Protein AF-A0A7S3UXA0-F1 (afdb_monomer)

Radius of gyration: 17.19 Å; Cα contacts (8 Å, |Δi|>4): 200; chains: 1; bounding box: 56×27×37 Å

Nearest PDB structures (foldseek):
  1p22-assembly1_A  TM=8.929E-01  e=2.175E-04  Homo sapiens
  3v7d-assembly1_B  TM=8.604E-01  e=6.189E-04  Saccharomyces cerevisiae S288C
  8ro1-assembly1_s  TM=7.730E-01  e=2.320E-03  Caenorhabditis elegans
  8tzh-assembly1_A  TM=7.696E-01  e=7.371E-03  Homo sapiens
  9b9w-assembly1_B  TM=6.374E-01  e=5.914E-03  Homo sapiens

Sequence (99 aa):
GAQVLSLAAHGGRLFCGGADGAIRVWDQATSKHLGNLEKHKGPVWSLAIWREGEDVYLMSGGQDASVQFWDLTGGAAAAAEEQGGAQGSDDEGGEEAEE

Organism: Heterosigma akashiwo (NCBI:txid2829)

Secondary structure (DSSP, 8-state):
---EEEEEEETTEEEEEETTS-EEEEETTT--EEEEE---SS-EEEEEEEEETTEEEEEEEETTS-EEEEE-TT-GGGGG-------------------

Foldseek 3Di:
DWDFQEWDDDQQWIWTWTQQQWTWIARNVVRDTLDIDRPDNGTWNYWDWDDDPQWIKIWTAGPNRDIDIDTQRPHDPRVNPPPDDDDDDDDDDDDDDDD

Solvent-accessible surface area (backbone atoms only — not comparable to full-atom values): 6062 Å² total; per-residue (Å²): 130,92,49,74,60,23,61,41,72,58,88,62,32,36,38,36,20,17,58,78,11,36,31,39,33,27,35,60,87,77,70,40,81,70,50,72,48,74,82,48,82,27,31,21,62,40,48,46,80,49,74,60,90,79,44,31,32,44,36,35,37,32,71,62,77,47,75,49,77,44,69,44,47,94,39,71,75,54,77,73,62,88,79,85,88,84,84,87,79,90,78,90,78,88,84,83,92,83,135

Structure (mmCIF, N/CA/C/O backbone):
data_AF-A0A7S3UXA0-F1
#
_entry.id   AF-A0A7S3UXA0-F1
#
loop_
_atom_site.group_PDB
_atom_site.id
_atom_site.type_symbol
_atom_site.label_atom_id
_atom_site.label_alt_id
_atom_site.label_comp_id
_atom_site.label_asym_id
_atom_site.label_entity_id
_atom_site.label_seq_id
_atom_site.pdbx_PDB_ins_code
_atom_site.Cartn_x
_atom_site.Cartn_y
_atom_site.Cartn_z
_atom_site.occupancy
_atom_site.B_iso_or_equiv
_atom_site.auth_seq_id
_atom_site.auth_comp_id
_atom_site.auth_asym_id
_atom_site.auth_atom_id
_atom_site.pdbx_PDB_model_num
ATOM 1 N N . GLY A 1 1 ? 6.821 13.329 -15.132 1.00 49.16 1 GLY A N 1
ATOM 2 C CA . GLY A 1 1 ? 5.832 13.538 -14.059 1.00 49.16 1 GLY A CA 1
ATOM 3 C C . GLY A 1 1 ? 5.387 12.184 -13.562 1.00 49.16 1 GLY A C 1
ATOM 4 O O . GLY A 1 1 ? 5.137 11.328 -14.401 1.00 49.16 1 GLY A O 1
ATOM 5 N N . ALA A 1 2 ? 5.358 11.962 -12.248 1.00 57.34 2 ALA A N 1
ATOM 6 C CA . ALA A 1 2 ? 4.838 10.715 -11.692 1.00 57.34 2 ALA A CA 1
ATOM 7 C C . ALA A 1 2 ? 3.332 10.651 -11.981 1.00 57.34 2 ALA A C 1
ATOM 9 O O . ALA A 1 2 ? 2.580 11.518 -11.538 1.00 57.34 2 ALA A O 1
ATOM 10 N N . GLN A 1 3 ? 2.911 9.687 -12.798 1.00 79.69 3 GLN A N 1
ATOM 11 C CA . GLN A 1 3 ? 1.498 9.475 -13.093 1.00 79.69 3 GLN A CA 1
ATOM 12 C C . GLN A 1 3 ? 0.906 8.565 -12.021 1.00 79.69 3 GLN A C 1
ATOM 14 O O . GLN A 1 3 ? 1.485 7.522 -11.706 1.00 79.69 3 GLN A O 1
ATOM 19 N N . VAL A 1 4 ? -0.235 8.974 -11.469 1.00 81.44 4 VAL A N 1
ATOM 20 C CA . VAL A 1 4 ? -1.050 8.126 -10.597 1.00 81.44 4 VAL A CA 1
ATOM 21 C C . VAL A 1 4 ? -1.892 7.229 -11.491 1.00 81.44 4 VAL A C 1
ATOM 23 O O . VAL A 1 4 ? -2.577 7.719 -12.386 1.00 81.44 4 VAL A O 1
ATOM 26 N N . LEU A 1 5 ? -1.825 5.925 -11.249 1.00 87.81 5 LEU A N 1
ATOM 27 C CA . LEU A 1 5 ? -2.530 4.915 -12.039 1.00 87.81 5 LEU A CA 1
ATOM 28 C C . LEU A 1 5 ? -3.676 4.272 -11.257 1.00 87.81 5 LEU A C 1
ATOM 30 O O . LEU A 1 5 ? -4.641 3.801 -11.851 1.00 87.81 5 LEU A O 1
ATOM 34 N N . SER A 1 6 ? -3.582 4.272 -9.928 1.00 93.50 6 SER A N 1
ATOM 35 C CA . SER A 1 6 ? -4.559 3.645 -9.043 1.00 93.50 6 SER A CA 1
ATOM 36 C C . SER A 1 6 ? -4.682 4.399 -7.722 1.00 93.50 6 SER A C 1
ATOM 38 O O . SER A 1 6 ? -3.745 5.067 -7.274 1.00 93.50 6 SER A O 1
ATOM 40 N N . LEU A 1 7 ? -5.861 4.299 -7.105 1.00 95.62 7 LEU A N 1
ATOM 41 C CA . LEU A 1 7 ? -6.197 4.950 -5.843 1.00 95.62 7 LEU A CA 1
ATOM 42 C C . LEU A 1 7 ? -6.965 3.989 -4.935 1.00 95.62 7 LEU A C 1
ATOM 44 O O . LEU A 1 7 ? -7.844 3.265 -5.395 1.00 95.62 7 LEU A O 1
ATOM 48 N N . 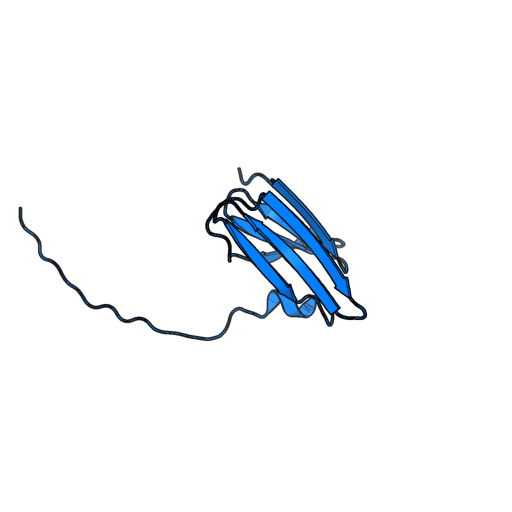ALA A 1 8 ? -6.679 4.049 -3.640 1.00 95.94 8 ALA A N 1
ATOM 49 C CA . ALA A 1 8 ? -7.489 3.446 -2.586 1.00 95.94 8 ALA A CA 1
ATOM 50 C C . ALA A 1 8 ? -7.464 4.345 -1.345 1.00 95.94 8 ALA A C 1
ATOM 52 O O . ALA A 1 8 ? -6.549 5.151 -1.185 1.00 95.94 8 ALA A O 1
ATOM 53 N N . ALA A 1 9 ? -8.444 4.223 -0.451 1.00 94.06 9 ALA A N 1
ATOM 54 C CA . ALA A 1 9 ? -8.463 4.993 0.789 1.00 94.06 9 ALA A CA 1
ATOM 55 C C . ALA A 1 9 ? -9.008 4.170 1.958 1.00 94.06 9 ALA A C 1
ATOM 57 O O . ALA A 1 9 ? -9.973 3.419 1.807 1.00 94.06 9 ALA A O 1
ATOM 58 N N . HIS A 1 10 ? -8.393 4.327 3.130 1.00 93.06 10 HIS A N 1
ATOM 59 C CA . HIS A 1 10 ? -8.840 3.685 4.360 1.00 93.06 10 HIS A CA 1
ATOM 60 C C . HIS A 1 10 ? -8.395 4.459 5.599 1.00 93.06 10 HIS A C 1
ATOM 62 O O . HIS A 1 10 ? -7.268 4.941 5.647 1.00 93.06 10 HIS A O 1
ATOM 68 N N . GLY A 1 11 ? -9.256 4.556 6.618 1.00 89.19 11 GLY A N 1
ATOM 69 C CA . GLY A 1 11 ? -8.863 5.060 7.940 1.00 89.19 11 GLY A CA 1
ATOM 70 C C . GLY A 1 11 ? -8.212 6.451 7.937 1.00 89.19 11 GLY A C 1
ATOM 71 O O . GLY A 1 11 ? -7.272 6.678 8.691 1.00 89.19 11 GLY A O 1
ATOM 72 N N . GLY A 1 12 ? -8.661 7.360 7.063 1.00 91.31 12 GLY A N 1
ATOM 73 C CA . GLY A 1 12 ? -8.092 8.709 6.927 1.00 91.31 12 GLY A CA 1
ATOM 74 C C . GLY A 1 12 ? -6.818 8.788 6.081 1.00 91.31 12 GLY A C 1
ATOM 75 O O . GLY A 1 12 ? -6.164 9.828 6.062 1.00 91.31 12 GLY A O 1
ATOM 76 N N . ARG A 1 13 ? -6.465 7.716 5.367 1.00 92.56 13 ARG A N 1
ATOM 77 C CA . ARG A 1 13 ? -5.326 7.673 4.449 1.00 92.56 13 ARG A CA 1
ATOM 78 C C . ARG A 1 13 ? -5.756 7.480 3.014 1.00 92.56 13 ARG A C 1
ATOM 80 O O . ARG A 1 13 ? -6.681 6.718 2.741 1.00 92.56 13 ARG A O 1
ATOM 87 N N . LEU A 1 14 ? -5.025 8.123 2.115 1.00 95.38 14 LEU A N 1
ATOM 88 C CA . LEU A 1 14 ? -5.103 7.925 0.677 1.00 95.38 14 LEU A CA 1
ATOM 89 C C . LEU A 1 14 ? -3.838 7.204 0.201 1.00 95.38 14 LEU A C 1
ATOM 91 O O . LEU A 1 14 ? -2.727 7.599 0.549 1.00 95.38 14 LEU A O 1
ATOM 95 N N . PHE A 1 15 ? -4.020 6.165 -0.605 1.00 96.31 15 PHE A N 1
ATOM 96 C CA . PHE A 1 15 ? -2.968 5.376 -1.231 1.00 96.31 15 PHE A CA 1
ATOM 97 C C . PHE A 1 15 ? -2.986 5.635 -2.734 1.00 96.31 15 PHE A C 1
ATOM 99 O O . PHE A 1 15 ? -4.031 5.493 -3.370 1.00 96.31 15 PHE A O 1
ATOM 106 N N . CYS A 1 16 ? -1.836 5.994 -3.295 1.00 96.25 16 CYS A N 1
ATOM 107 C CA . CYS A 1 16 ? -1.691 6.336 -4.706 1.00 96.25 16 CYS A CA 1
ATOM 108 C C . CYS A 1 16 ? -0.627 5.453 -5.353 1.00 96.25 16 CYS A C 1
ATOM 110 O O . CYS A 1 16 ? 0.561 5.630 -5.078 1.00 96.25 16 CYS A O 1
ATOM 112 N N . GLY A 1 17 ? -1.039 4.533 -6.225 1.00 95.94 17 GLY A N 1
ATOM 113 C CA . GLY A 1 17 ? -0.127 3.682 -6.982 1.00 95.94 17 GLY A CA 1
ATOM 114 C C . GLY A 1 17 ? 0.476 4.441 -8.162 1.00 95.94 17 GLY A C 1
ATOM 115 O O . GLY A 1 17 ? -0.250 5.038 -8.965 1.00 95.94 17 GLY A O 1
ATOM 116 N N . GLY A 1 18 ? 1.805 4.452 -8.242 1.00 94.94 18 GLY A N 1
ATOM 117 C CA . GLY A 1 18 ? 2.563 5.161 -9.267 1.00 94.94 18 GLY A CA 1
ATOM 118 C C . GLY A 1 18 ? 3.056 4.270 -10.405 1.00 94.94 18 GLY A C 1
ATOM 119 O O . GLY A 1 18 ? 3.243 3.061 -10.258 1.00 94.94 18 GLY A O 1
ATOM 120 N N . ALA A 1 19 ? 3.337 4.901 -11.547 1.00 94.81 19 ALA A N 1
ATOM 121 C CA . ALA A 1 19 ? 4.042 4.266 -12.665 1.00 94.81 19 ALA A CA 1
ATOM 122 C C . ALA A 1 19 ? 5.494 3.861 -12.326 1.00 94.81 19 ALA A C 1
ATOM 124 O O . ALA A 1 19 ? 6.095 3.067 -13.039 1.00 94.81 19 ALA A O 1
ATOM 125 N N . ASP A 1 20 ? 6.056 4.401 -11.247 1.00 93.12 20 ASP A N 1
ATOM 126 C CA . ASP A 1 20 ? 7.403 4.106 -10.755 1.00 93.12 20 ASP A CA 1
ATOM 127 C C . ASP A 1 20 ? 7.456 2.935 -9.761 1.00 93.12 20 ASP A C 1
ATOM 129 O O . ASP A 1 20 ? 8.519 2.634 -9.235 1.00 93.12 20 ASP A O 1
ATOM 133 N N . GLY A 1 21 ? 6.325 2.275 -9.495 1.00 93.44 21 GLY A N 1
ATOM 134 C CA . GLY A 1 21 ? 6.243 1.166 -8.540 1.00 93.44 21 GLY A CA 1
ATOM 135 C C . GLY A 1 21 ? 6.084 1.584 -7.083 1.00 93.44 21 GLY A C 1
ATOM 136 O O . GLY A 1 21 ? 5.816 0.739 -6.232 1.00 93.44 21 GLY A O 1
ATOM 137 N N . ALA A 1 22 ? 6.148 2.880 -6.781 1.00 94.94 22 ALA A N 1
ATOM 138 C CA . ALA A 1 22 ? 5.878 3.368 -5.438 1.00 94.94 22 ALA A CA 1
ATOM 139 C C . ALA A 1 22 ? 4.371 3.541 -5.208 1.00 94.94 22 ALA A C 1
ATOM 141 O O . ALA A 1 22 ? 3.656 4.134 -6.025 1.00 94.94 22 ALA A O 1
ATOM 142 N N . ILE A 1 23 ? 3.896 3.095 -4.046 1.00 96.38 23 ILE A N 1
ATOM 143 C CA . ILE A 1 23 ? 2.582 3.470 -3.519 1.00 96.38 23 ILE A CA 1
ATOM 144 C C . ILE A 1 23 ? 2.794 4.586 -2.508 1.00 96.38 23 ILE A C 1
ATOM 146 O O . ILE A 1 23 ? 3.385 4.373 -1.455 1.00 96.38 23 ILE A O 1
ATOM 150 N N . ARG A 1 24 ? 2.312 5.784 -2.819 1.00 94.88 24 ARG A N 1
ATOM 151 C CA . ARG A 1 24 ? 2.442 6.954 -1.942 1.00 94.88 24 ARG A CA 1
ATOM 152 C C . ARG A 1 24 ? 1.270 7.016 -0.984 1.00 94.88 24 ARG A C 1
ATOM 154 O O . ARG A 1 24 ? 0.121 6.892 -1.410 1.00 94.88 24 ARG A O 1
ATOM 161 N N . VAL A 1 25 ? 1.564 7.245 0.286 1.00 95.94 25 VAL A N 1
ATOM 162 C CA . VAL A 1 25 ? 0.583 7.315 1.365 1.00 95.94 25 VAL A CA 1
ATOM 163 C C . VAL A 1 25 ? 0.431 8.764 1.796 1.00 95.94 25 VAL A C 1
ATOM 165 O O . VAL A 1 25 ? 1.414 9.451 2.074 1.00 95.94 25 VAL A O 1
ATOM 168 N N . TRP A 1 26 ? -0.808 9.227 1.876 1.00 94.94 26 TRP A N 1
ATOM 169 C CA . TRP A 1 26 ? -1.148 10.588 2.269 1.00 94.94 26 TRP A CA 1
ATOM 170 C C . TRP A 1 26 ? -2.143 10.578 3.416 1.00 94.94 26 TRP A C 1
ATOM 172 O O . TRP A 1 26 ? -3.043 9.741 3.462 1.00 94.94 26 TRP A O 1
ATOM 182 N N . ASP A 1 27 ? -2.011 11.545 4.312 1.00 94.44 27 ASP A N 1
ATOM 183 C CA . ASP A 1 27 ? -3.047 11.888 5.271 1.00 94.44 27 ASP A CA 1
ATOM 184 C C . ASP A 1 27 ? -4.157 12.656 4.548 1.00 94.44 27 ASP A C 1
ATOM 186 O O . ASP A 1 27 ? -3.916 13.705 3.947 1.00 94.44 27 ASP A O 1
ATOM 190 N N . GLN A 1 28 ? -5.378 12.130 4.586 1.00 90.44 28 GLN A N 1
ATOM 191 C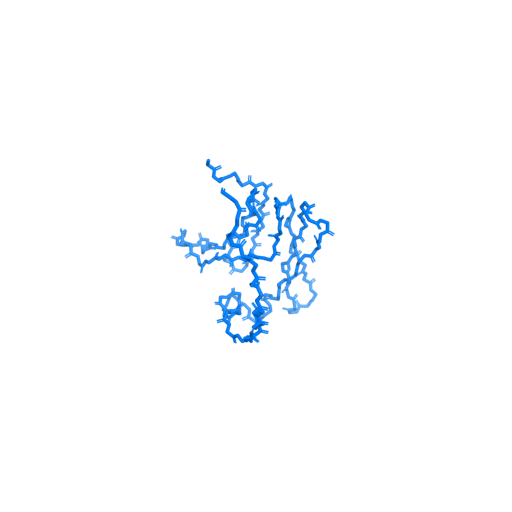 CA . GLN A 1 28 ? -6.507 12.675 3.836 1.00 90.44 28 GLN A CA 1
ATOM 192 C C . GLN A 1 28 ? -6.967 14.033 4.383 1.00 90.44 28 GLN A C 1
ATOM 194 O O . GLN A 1 28 ? -7.409 14.883 3.613 1.00 90.44 28 GLN A O 1
ATOM 199 N N . ALA A 1 29 ? -6.877 14.246 5.698 1.00 93.06 29 ALA A N 1
ATOM 200 C CA . ALA A 1 29 ? -7.381 15.458 6.341 1.00 93.06 29 ALA A CA 1
ATOM 201 C C . ALA A 1 29 ? -6.442 16.652 6.132 1.00 93.06 29 ALA A C 1
ATOM 203 O O . ALA A 1 29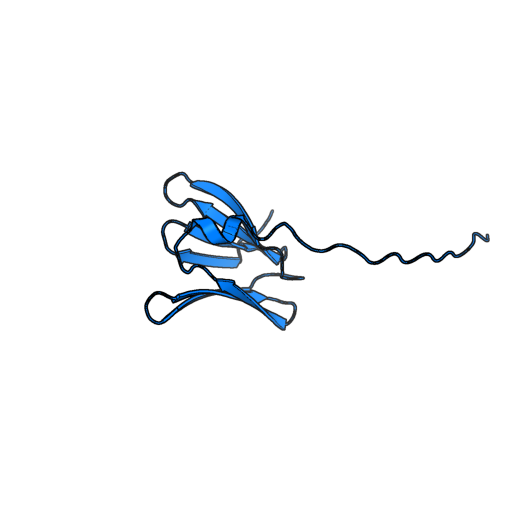 ? -6.882 17.774 5.892 1.00 93.06 29 ALA A O 1
ATOM 204 N N . THR A 1 30 ? -5.139 16.407 6.218 1.00 94.56 30 THR A N 1
ATOM 205 C CA . THR A 1 30 ? -4.095 17.435 6.164 1.00 94.56 30 THR A CA 1
ATOM 206 C C . THR A 1 30 ? -3.407 17.514 4.808 1.00 94.56 30 THR A C 1
ATOM 208 O O . THR A 1 30 ? -2.616 18.429 4.586 1.00 94.56 30 THR A O 1
ATOM 211 N N . SER A 1 31 ? -3.692 16.572 3.900 1.00 93.31 31 SER A N 1
ATOM 212 C CA . SER A 1 31 ? -3.011 16.432 2.606 1.00 93.31 31 SER A CA 1
ATOM 213 C C . SER A 1 31 ? -1.488 16.303 2.740 1.00 93.31 31 SER A C 1
ATOM 215 O O . SER A 1 31 ? -0.740 16.679 1.838 1.00 93.31 31 SER A O 1
ATOM 217 N N . LYS A 1 32 ? -1.005 15.789 3.877 1.00 94.88 32 LYS A N 1
ATOM 218 C CA . LYS A 1 32 ? 0.425 15.580 4.114 1.00 94.88 32 LYS A CA 1
ATOM 219 C C . LYS A 1 32 ? 0.865 14.232 3.575 1.00 94.88 32 LYS A C 1
ATOM 221 O O . LYS A 1 32 ? 0.194 13.225 3.782 1.00 94.88 32 LYS A O 1
ATOM 226 N N . HIS A 1 33 ? 2.022 14.214 2.929 1.00 94.44 33 HIS A N 1
ATOM 227 C CA . HIS A 1 33 ? 2.679 12.976 2.543 1.00 94.44 33 HIS A CA 1
ATOM 228 C C . HIS A 1 33 ? 3.181 12.249 3.795 1.00 94.44 33 HIS A C 1
ATOM 230 O O . HIS A 1 33 ? 3.889 12.846 4.606 1.00 94.44 33 HIS A O 1
ATOM 236 N N . LEU A 1 34 ? 2.798 10.984 3.956 1.00 93.62 34 LEU A N 1
ATOM 237 C CA . LEU A 1 34 ? 3.153 10.152 5.107 1.00 93.62 34 LEU A CA 1
ATOM 238 C C . LEU A 1 34 ? 4.316 9.203 4.808 1.00 93.62 34 LEU A C 1
ATOM 240 O O . LEU A 1 34 ? 5.048 8.853 5.727 1.00 93.62 34 LEU A O 1
ATOM 244 N N . GLY A 1 35 ? 4.502 8.800 3.550 1.00 93.31 35 GLY A N 1
ATOM 245 C CA . GLY A 1 35 ? 5.570 7.883 3.155 1.00 93.31 35 GLY A CA 1
ATOM 246 C C . GLY A 1 35 ? 5.237 7.086 1.898 1.00 93.31 35 GLY A C 1
ATOM 247 O O . GLY A 1 35 ? 4.186 7.289 1.287 1.00 93.31 35 GLY A O 1
ATOM 248 N N . ASN A 1 36 ? 6.128 6.160 1.544 1.00 93.56 36 ASN A N 1
ATOM 249 C CA . ASN A 1 36 ? 6.001 5.300 0.369 1.00 93.56 36 ASN A CA 1
ATOM 250 C C . ASN A 1 36 ? 6.047 3.819 0.759 1.00 93.56 36 ASN A C 1
ATOM 252 O O . ASN A 1 36 ? 6.775 3.437 1.672 1.00 93.56 36 ASN A O 1
ATOM 256 N N . LEU A 1 37 ? 5.332 2.986 0.004 1.00 94.06 37 LEU A N 1
ATOM 257 C CA . LEU A 1 37 ? 5.470 1.532 0.007 1.00 94.06 37 LEU A CA 1
ATOM 258 C C . LEU A 1 37 ? 6.131 1.122 -1.315 1.00 94.06 37 LEU A C 1
ATOM 260 O O . LEU A 1 37 ? 5.531 1.261 -2.383 1.00 94.06 37 LEU A O 1
ATOM 264 N N . GLU A 1 38 ? 7.375 0.651 -1.247 1.00 90.12 38 GLU A N 1
ATOM 265 C CA . GLU A 1 38 ? 8.261 0.484 -2.413 1.00 90.12 38 GLU A CA 1
ATOM 266 C C . GLU A 1 38 ? 8.648 -0.985 -2.636 1.00 90.12 38 GLU A C 1
ATOM 268 O O . GLU A 1 38 ? 9.813 -1.324 -2.819 1.00 90.12 38 GLU A O 1
ATOM 273 N N . LYS A 1 39 ? 7.661 -1.890 -2.593 1.00 90.81 39 LYS A N 1
ATOM 274 C CA . LYS A 1 39 ? 7.895 -3.317 -2.883 1.00 90.81 39 LYS A CA 1
ATOM 275 C C . LYS A 1 39 ? 7.822 -3.661 -4.374 1.00 90.81 39 LYS A C 1
ATOM 277 O O . LYS A 1 39 ? 8.451 -4.629 -4.792 1.00 90.81 39 LYS A O 1
ATOM 282 N N . HIS A 1 40 ? 7.071 -2.902 -5.174 1.00 94.12 40 HIS A N 1
ATOM 283 C CA . HIS A 1 40 ? 6.905 -3.208 -6.595 1.00 94.12 40 HIS A CA 1
ATOM 284 C C . HIS A 1 40 ? 8.112 -2.780 -7.435 1.00 94.12 40 HIS A C 1
ATOM 286 O O . HIS A 1 40 ? 8.647 -1.687 -7.274 1.00 94.12 40 HIS A O 1
ATOM 292 N N . LYS A 1 41 ? 8.484 -3.617 -8.407 1.00 93.62 41 LYS A N 1
ATOM 293 C CA . LYS A 1 41 ? 9.555 -3.368 -9.390 1.00 93.62 41 LYS A CA 1
ATOM 294 C C . LYS A 1 41 ? 9.000 -2.908 -10.745 1.00 93.62 41 LYS A C 1
ATOM 296 O O . LYS A 1 41 ? 9.486 -3.310 -11.799 1.00 93.62 41 LYS A O 1
ATOM 301 N N . GLY A 1 42 ? 7.942 -2.099 -10.727 1.00 93.94 42 GLY A N 1
ATOM 302 C CA . GLY A 1 42 ? 7.277 -1.571 -11.920 1.00 93.94 42 GLY A CA 1
ATOM 303 C C . GLY A 1 42 ? 5.907 -0.961 -11.603 1.00 93.94 42 GLY A C 1
ATOM 304 O O . GLY A 1 42 ? 5.484 -1.021 -10.452 1.00 93.94 42 GLY A O 1
ATOM 305 N N . PRO A 1 43 ? 5.202 -0.390 -12.599 1.00 95.81 43 PRO A N 1
ATOM 306 C CA . PRO A 1 43 ? 3.925 0.294 -12.409 1.00 95.81 43 PRO A CA 1
ATOM 307 C C . PRO A 1 43 ? 2.920 -0.452 -11.527 1.00 95.81 43 PRO A C 1
ATOM 309 O O . PRO A 1 43 ? 2.663 -1.639 -11.739 1.00 95.81 43 PRO A O 1
ATOM 312 N N . VAL A 1 44 ? 2.302 0.272 -10.591 1.00 96.94 44 VAL A N 1
ATOM 313 C CA . VAL A 1 44 ? 1.211 -0.242 -9.753 1.00 96.94 44 VAL A CA 1
ATOM 314 C C . VAL A 1 44 ? -0.123 0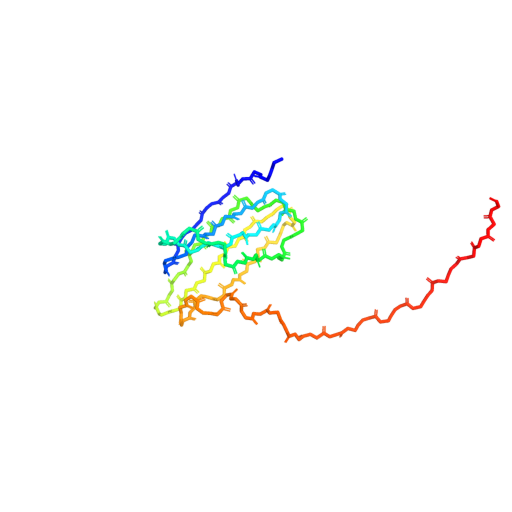.041 -10.429 1.00 96.94 44 VAL A C 1
ATOM 316 O O . VAL A 1 44 ? -0.615 1.172 -10.435 1.00 96.94 44 VAL A O 1
ATOM 319 N N . TRP A 1 45 ? -0.726 -0.991 -11.007 1.00 96.12 45 TRP A N 1
ATOM 320 C CA . TRP A 1 45 ? -1.951 -0.850 -11.793 1.00 96.12 45 TRP A CA 1
ATOM 321 C C . TRP A 1 45 ? -3.223 -0.914 -10.963 1.00 96.12 45 TRP A C 1
ATOM 323 O O . TRP A 1 45 ? -4.248 -0.387 -11.385 1.00 96.12 45 TRP A O 1
ATOM 333 N N . SER A 1 46 ? -3.179 -1.562 -9.801 1.00 95.69 46 SER A N 1
ATOM 334 C CA . SER A 1 46 ? -4.369 -1.771 -8.985 1.00 95.69 46 SER A CA 1
ATOM 335 C C . SER A 1 46 ? -4.061 -1.652 -7.503 1.00 95.69 46 SER A C 1
ATOM 337 O O . SER A 1 46 ? -3.008 -2.095 -7.043 1.00 95.69 46 SER A O 1
ATOM 339 N N . LEU A 1 47 ? -5.019 -1.083 -6.776 1.00 97.62 47 LEU A N 1
ATOM 340 C CA . LEU A 1 47 ? -5.061 -1.026 -5.322 1.00 97.62 47 LEU A CA 1
ATOM 341 C C . LEU A 1 47 ? -6.442 -1.482 -4.855 1.00 97.62 47 LEU A C 1
ATOM 343 O O . LEU A 1 47 ? -7.457 -1.080 -5.424 1.00 97.62 47 LEU A O 1
ATOM 347 N N . ALA A 1 48 ? -6.479 -2.289 -3.800 1.00 96.75 48 ALA A N 1
ATOM 348 C CA . ALA A 1 48 ? -7.711 -2.754 -3.180 1.00 96.75 48 ALA A CA 1
ATOM 349 C C . ALA A 1 48 ? -7.574 -2.782 -1.658 1.00 96.75 48 ALA A C 1
ATOM 351 O O . ALA A 1 48 ? -6.502 -3.058 -1.126 1.00 96.75 48 ALA A O 1
ATOM 352 N N . ILE A 1 49 ? -8.680 -2.521 -0.963 1.00 95.38 49 ILE A N 1
ATOM 353 C CA . ILE A 1 49 ? -8.785 -2.719 0.483 1.00 95.38 49 ILE A CA 1
ATOM 354 C C . ILE A 1 49 ? -9.581 -3.994 0.724 1.00 95.38 49 ILE A C 1
ATOM 356 O O . ILE A 1 49 ? -10.683 -4.144 0.193 1.00 95.38 49 ILE A O 1
ATOM 360 N N . TRP A 1 50 ? -9.036 -4.886 1.541 1.00 93.81 50 TRP A N 1
ATOM 361 C CA . TRP A 1 50 ? -9.744 -6.048 2.063 1.00 93.81 50 TRP A CA 1
ATOM 362 C C . TRP A 1 50 ? -9.943 -5.904 3.570 1.00 93.81 50 TRP A C 1
ATOM 364 O O . TRP A 1 50 ? -9.127 -5.286 4.254 1.00 93.81 50 TRP A O 1
ATOM 374 N N . ARG A 1 51 ? -11.065 -6.420 4.072 1.00 90.88 51 ARG A N 1
ATOM 375 C CA . ARG A 1 51 ? -11.435 -6.359 5.485 1.00 90.88 51 ARG A CA 1
ATOM 376 C C . ARG A 1 51 ? -12.155 -7.636 5.886 1.00 90.88 51 ARG A C 1
ATOM 378 O O . ARG A 1 51 ? -13.162 -7.979 5.266 1.00 90.88 51 ARG A O 1
ATOM 385 N N . GLU A 1 52 ? -11.710 -8.237 6.978 1.00 91.25 52 GLU A N 1
ATOM 386 C CA . GLU A 1 52 ? -12.397 -9.328 7.661 1.00 91.25 52 GLU A CA 1
ATOM 387 C C . GLU A 1 52 ? -12.3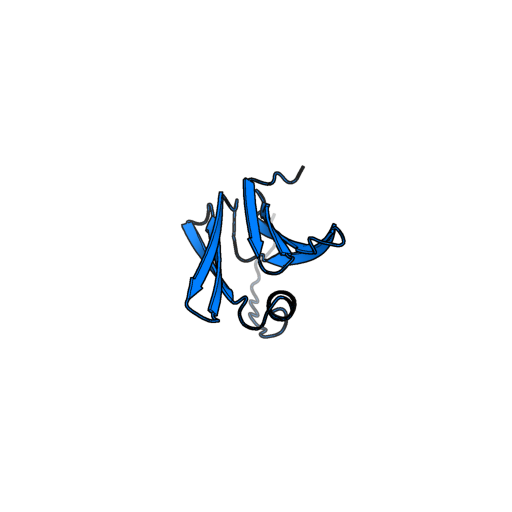75 -9.050 9.166 1.00 91.25 52 GLU A C 1
ATOM 389 O O . GLU A 1 52 ? -11.336 -9.067 9.811 1.00 91.25 52 GLU A O 1
ATOM 394 N N . GLY A 1 53 ? -13.535 -8.707 9.732 1.00 88.44 53 GLY A N 1
ATOM 395 C CA . GLY A 1 53 ? -13.609 -8.280 11.131 1.00 88.44 53 GLY A CA 1
ATOM 396 C C . GLY A 1 53 ? -12.819 -6.992 11.399 1.00 88.44 53 GLY A C 1
ATOM 397 O O . GLY A 1 53 ? -13.099 -5.955 10.787 1.00 88.44 53 GLY A O 1
ATOM 398 N N . GLU A 1 54 ? -11.883 -7.060 12.349 1.00 88.56 54 GLU A N 1
ATOM 399 C CA . GLU A 1 54 ? -10.962 -5.963 12.688 1.00 88.56 54 GLU A CA 1
ATOM 400 C C . GLU A 1 54 ? -9.755 -5.897 11.748 1.00 88.56 54 GLU A C 1
ATOM 402 O O . GLU A 1 54 ? -9.132 -4.836 11.646 1.00 88.56 54 GLU A O 1
ATOM 407 N N . ASP A 1 55 ? -9.477 -6.983 11.026 1.00 92.00 55 ASP A N 1
ATOM 408 C CA . ASP A 1 55 ? -8.322 -7.065 10.153 1.00 92.00 55 ASP A CA 1
ATOM 409 C C . ASP A 1 55 ? -8.575 -6.275 8.868 1.00 92.00 55 ASP A C 1
ATOM 411 O O . ASP A 1 55 ? -9.620 -6.403 8.214 1.00 92.00 55 ASP A O 1
ATOM 415 N N . VAL A 1 56 ? -7.617 -5.428 8.495 1.00 94.12 56 VAL A N 1
ATOM 416 C CA . VAL A 1 56 ? -7.695 -4.609 7.283 1.00 94.12 56 VAL A CA 1
ATOM 417 C C . VAL A 1 56 ? -6.384 -4.688 6.536 1.00 94.12 56 VAL A C 1
ATOM 419 O O . VAL A 1 56 ? -5.332 -4.447 7.109 1.00 94.12 56 VAL A O 1
ATOM 422 N N . TYR A 1 57 ? -6.452 -4.928 5.230 1.00 94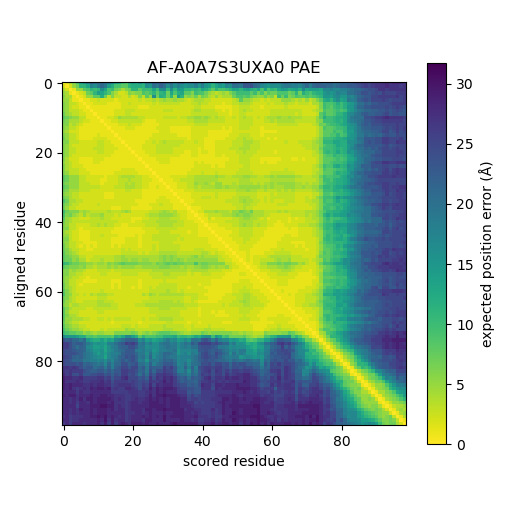.31 57 TYR A N 1
ATOM 423 C CA . TYR A 1 57 ? -5.271 -5.035 4.385 1.00 94.31 57 TYR A CA 1
ATOM 424 C C . TYR A 1 57 ? -5.382 -4.144 3.156 1.00 94.31 57 TYR A C 1
ATOM 426 O O . TYR A 1 57 ? -6.436 -4.053 2.521 1.00 94.31 57 TYR A O 1
ATOM 434 N N . LEU A 1 58 ? -4.265 -3.518 2.794 1.00 96.31 58 LEU A N 1
ATOM 435 C CA . LEU A 1 58 ? -4.057 -2.977 1.458 1.00 96.31 58 LEU A CA 1
ATOM 436 C C . LEU A 1 58 ? -3.434 -4.062 0.589 1.00 96.31 58 LEU A C 1
ATOM 438 O O . LEU A 1 58 ? -2.450 -4.687 0.980 1.00 96.31 58 LEU A O 1
ATOM 442 N N . MET A 1 59 ? -3.979 -4.238 -0.605 1.00 97.06 59 MET A N 1
ATOM 443 C CA . MET A 1 59 ? -3.449 -5.128 -1.628 1.00 97.06 59 MET A CA 1
ATOM 444 C C . MET A 1 59 ? -3.116 -4.315 -2.868 1.00 97.06 59 MET A C 1
ATOM 446 O O . MET A 1 59 ? -3.883 -3.426 -3.250 1.00 97.06 59 MET A O 1
ATOM 450 N N . SER A 1 60 ? -2.009 -4.639 -3.524 1.00 96.88 60 SER A N 1
ATOM 451 C CA . SER A 1 60 ? -1.646 -4.034 -4.802 1.00 96.88 60 SER A CA 1
ATOM 452 C C . SER A 1 60 ? -1.195 -5.067 -5.816 1.00 96.88 60 SER A C 1
ATOM 454 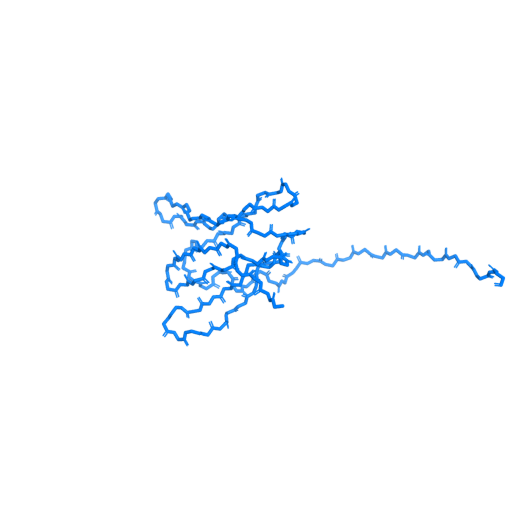O O . SER A 1 60 ? -0.589 -6.074 -5.464 1.00 96.88 60 SER A O 1
ATOM 456 N N . GLY A 1 61 ? -1.489 -4.794 -7.085 1.00 97.12 61 GLY A N 1
ATOM 457 C CA . GLY A 1 61 ? -1.004 -5.572 -8.222 1.00 97.12 61 GLY A CA 1
ATOM 458 C C . GLY A 1 61 ? -0.226 -4.679 -9.179 1.00 97.12 61 GLY A C 1
ATOM 459 O O . GLY A 1 61 ? -0.667 -3.565 -9.487 1.00 97.12 61 GLY A O 1
ATOM 460 N N . GLY A 1 62 ? 0.920 -5.170 -9.650 1.00 95.44 62 GLY A N 1
ATOM 461 C CA . GLY A 1 62 ? 1.836 -4.400 -10.485 1.00 95.44 62 GLY A CA 1
ATOM 462 C C . GLY A 1 62 ? 2.354 -5.148 -11.709 1.00 95.44 62 GLY A C 1
ATOM 463 O O . GLY A 1 62 ? 2.082 -6.331 -11.919 1.00 95.44 62 GLY A O 1
ATOM 464 N N . GLN A 1 63 ? 3.130 -4.430 -12.521 1.00 96.44 63 GLN A N 1
ATOM 465 C CA . GLN A 1 63 ? 3.744 -4.955 -13.745 1.00 96.44 63 GLN A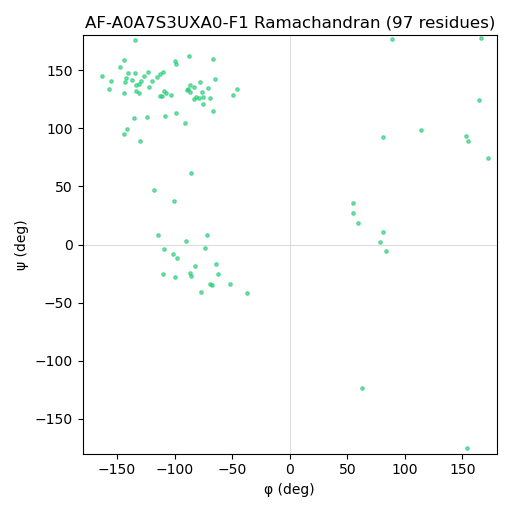 CA 1
ATOM 466 C C . GLN A 1 63 ? 4.734 -6.093 -13.515 1.00 96.44 63 GLN A C 1
ATOM 468 O O . GLN A 1 63 ? 4.938 -6.923 -14.396 1.00 96.44 63 GLN A O 1
ATOM 473 N N . ASP A 1 64 ? 5.322 -6.154 -12.328 1.00 95.62 64 ASP A N 1
ATOM 474 C CA . ASP A 1 64 ? 6.258 -7.201 -11.924 1.00 95.62 64 ASP A CA 1
ATOM 475 C C . ASP A 1 64 ? 5.599 -8.572 -11.679 1.00 95.62 64 ASP A C 1
ATOM 477 O O . ASP A 1 64 ? 6.257 -9.485 -11.185 1.00 95.62 64 ASP A O 1
ATOM 481 N N . ALA A 1 65 ? 4.312 -8.718 -12.020 1.00 95.06 65 ALA A N 1
ATOM 482 C CA . ALA A 1 65 ? 3.500 -9.913 -11.813 1.00 95.06 65 ALA A CA 1
ATOM 483 C C . ALA A 1 65 ? 3.387 -10.344 -10.339 1.00 95.06 65 ALA A C 1
ATOM 485 O O . ALA A 1 65 ? 3.007 -11.481 -10.054 1.00 95.06 65 ALA A O 1
ATOM 486 N N . SER A 1 66 ? 3.684 -9.440 -9.400 1.00 93.88 66 SER A N 1
ATOM 487 C CA . SER A 1 66 ? 3.509 -9.679 -7.973 1.00 93.88 66 SER A CA 1
ATOM 488 C C . SER A 1 66 ? 2.210 -9.070 -7.452 1.00 93.88 66 SER A C 1
ATOM 490 O O . SER A 1 66 ? 1.676 -8.098 -8.000 1.00 93.88 66 SER A O 1
ATOM 492 N N . VAL A 1 67 ? 1.723 -9.648 -6.355 1.00 95.69 67 VAL A N 1
ATOM 493 C CA . VAL A 1 67 ? 0.731 -9.019 -5.487 1.00 95.69 67 VAL A CA 1
ATOM 494 C C . VAL A 1 67 ? 1.417 -8.720 -4.163 1.00 95.69 67 VAL A C 1
ATOM 496 O O . VAL A 1 67 ? 2.049 -9.603 -3.584 1.00 95.69 67 VAL A O 1
ATOM 499 N N . GLN A 1 68 ? 1.314 -7.479 -3.706 1.00 94.31 68 GLN A N 1
ATOM 500 C CA . GLN A 1 68 ? 1.885 -7.035 -2.440 1.00 94.31 68 GLN A CA 1
ATOM 501 C C . GLN A 1 68 ? 0.766 -6.745 -1.446 1.00 94.31 68 GLN A C 1
ATOM 503 O O . GLN A 1 68 ? -0.335 -6.341 -1.828 1.00 94.31 68 GLN A O 1
ATOM 508 N N . PHE A 1 69 ? 1.059 -6.973 -0.169 1.00 93.94 69 PHE A N 1
ATOM 509 C CA . PHE A 1 69 ? 0.093 -6.887 0.916 1.00 93.94 69 PHE A CA 1
ATOM 510 C C . PHE A 1 69 ? 0.689 -6.088 2.069 1.00 93.94 69 PHE A C 1
ATOM 512 O O . PHE A 1 69 ? 1.851 -6.287 2.434 1.00 93.94 69 PHE A O 1
ATOM 519 N N . TRP A 1 70 ? -0.125 -5.212 2.650 1.00 93.56 70 TRP A N 1
ATOM 520 C CA . TRP A 1 70 ? 0.209 -4.468 3.858 1.00 93.56 70 TRP A CA 1
ATOM 521 C C . TRP A 1 70 ? -0.927 -4.585 4.853 1.00 93.56 70 TRP A C 1
ATOM 523 O O . TRP A 1 70 ? -2.084 -4.339 4.508 1.00 93.56 70 TRP A O 1
ATOM 533 N N . ASP A 1 71 ? -0.569 -4.937 6.079 1.00 91.44 71 ASP A N 1
ATOM 534 C CA . ASP A 1 71 ? -1.481 -4.949 7.208 1.00 91.44 71 ASP A CA 1
ATOM 535 C C . ASP A 1 71 ? -1.742 -3.510 7.684 1.00 91.44 71 ASP A C 1
ATOM 537 O O . ASP A 1 71 ? -0.819 -2.723 7.907 1.00 91.44 71 ASP A O 1
ATOM 541 N N . LEU A 1 72 ? -3.018 -3.152 7.780 1.00 89.00 72 LEU A N 1
ATOM 542 C CA . LEU A 1 72 ? -3.530 -1.872 8.267 1.00 89.00 72 LEU A CA 1
ATOM 543 C C . LEU A 1 72 ? -4.330 -2.038 9.576 1.00 89.00 72 LEU A C 1
ATOM 545 O O . LEU A 1 72 ? -4.974 -1.084 10.033 1.00 89.00 72 LEU A O 1
ATOM 549 N N . THR A 1 73 ? -4.315 -3.235 10.163 1.00 84.38 73 THR A N 1
ATOM 550 C CA . THR A 1 73 ? -4.983 -3.588 11.419 1.00 84.38 73 THR A CA 1
ATOM 551 C C . THR A 1 73 ? -4.372 -2.804 12.580 1.00 84.38 73 THR A C 1
ATOM 553 O O . THR A 1 73 ? -3.180 -2.507 12.603 1.00 84.38 73 THR A O 1
ATOM 556 N N . GLY A 1 74 ? -5.202 -2.376 13.536 1.00 71.81 74 GLY A N 1
ATOM 557 C CA . GLY A 1 74 ? -4.770 -1.468 14.613 1.00 71.81 74 GLY A CA 1
ATOM 558 C C . GLY A 1 74 ? -4.664 0.005 14.191 1.00 71.81 74 GLY A C 1
ATOM 559 O O . GLY A 1 74 ? -4.361 0.874 15.010 1.00 71.81 74 GLY A O 1
ATOM 560 N N . GLY A 1 75 ? -5.003 0.310 12.937 1.00 62.44 75 GLY A N 1
ATOM 561 C CA . GLY A 1 75 ? -5.102 1.663 12.420 1.00 62.44 75 GLY A CA 1
ATOM 562 C C . GLY A 1 75 ? -3.793 2.203 11.853 1.00 62.44 75 GLY A C 1
ATOM 563 O O . GLY A 1 75 ? -2.737 1.580 11.873 1.00 62.44 75 GLY A O 1
ATOM 564 N N . ALA A 1 76 ? -3.904 3.422 11.326 1.00 51.22 76 ALA A N 1
ATOM 565 C CA . ALA A 1 76 ? -2.894 4.146 10.570 1.00 51.22 76 ALA A CA 1
ATOM 566 C C . ALA A 1 76 ? -1.432 3.949 11.056 1.00 51.22 76 ALA A C 1
ATOM 568 O O . ALA A 1 76 ? -0.545 3.760 10.235 1.00 51.22 76 ALA A O 1
ATOM 569 N N . ALA A 1 77 ? -1.116 3.932 12.347 1.00 46.34 77 ALA A N 1
ATOM 570 C CA . ALA A 1 77 ? 0.278 3.932 12.813 1.00 46.34 77 ALA A CA 1
ATOM 571 C C . ALA A 1 77 ? 1.207 2.848 12.196 1.00 46.34 77 ALA A C 1
ATOM 573 O O . ALA A 1 77 ? 2.360 3.160 11.912 1.00 46.34 77 ALA A O 1
ATOM 574 N N . ALA A 1 78 ? 0.711 1.646 11.874 1.00 45.75 78 ALA A N 1
ATOM 575 C CA . ALA A 1 78 ? 1.553 0.521 11.443 1.00 45.75 78 ALA A CA 1
ATOM 576 C C . ALA A 1 78 ? 2.249 0.696 10.073 1.00 45.75 78 ALA A C 1
ATOM 578 O O . ALA A 1 78 ? 3.396 0.287 9.909 1.00 45.75 78 ALA A O 1
ATOM 579 N N . ALA A 1 79 ? 1.626 1.355 9.086 1.00 43.66 79 ALA A N 1
ATOM 580 C CA . ALA A 1 79 ? 2.223 1.433 7.739 1.00 43.66 79 ALA A CA 1
ATOM 581 C C . ALA A 1 79 ? 3.434 2.389 7.626 1.00 43.66 79 ALA A C 1
ATOM 583 O O . ALA A 1 79 ? 4.010 2.503 6.549 1.00 43.66 79 ALA A O 1
ATOM 584 N N . ALA A 1 80 ? 3.793 3.102 8.701 1.00 39.03 80 ALA A N 1
ATOM 585 C CA . ALA A 1 80 ? 4.948 4.003 8.727 1.00 39.03 80 ALA A CA 1
ATOM 586 C C . ALA A 1 80 ? 6.211 3.376 9.354 1.00 39.03 80 ALA A C 1
ATOM 588 O O . ALA A 1 80 ? 7.277 3.969 9.225 1.00 39.03 80 ALA A O 1
ATOM 589 N N . GLU A 1 81 ? 6.117 2.214 10.019 1.00 41.34 81 GLU A N 1
ATOM 590 C CA . GLU A 1 81 ? 7.201 1.708 10.885 1.00 41.34 81 GLU A CA 1
ATOM 591 C C . GLU A 1 81 ? 7.969 0.479 10.354 1.00 41.34 81 GLU A C 1
ATOM 593 O O . GLU A 1 81 ? 8.979 0.10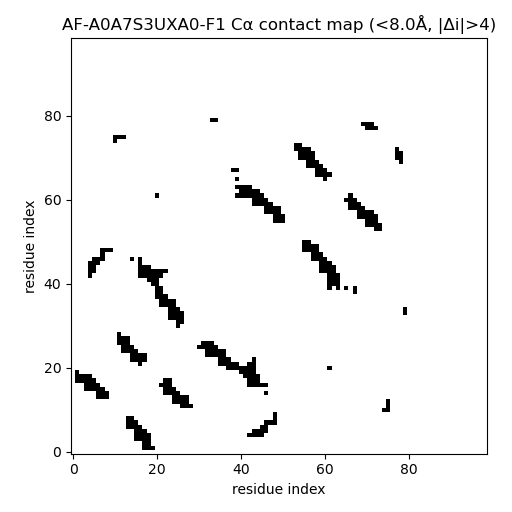9 10.940 1.00 41.34 81 GLU A O 1
ATOM 598 N N . GLU A 1 82 ? 7.621 -0.137 9.218 1.00 42.56 82 GLU A N 1
ATOM 599 C CA . GLU A 1 82 ? 8.471 -1.214 8.666 1.00 42.56 82 GLU A CA 1
ATOM 600 C C . GLU A 1 82 ? 9.608 -0.664 7.779 1.00 42.56 82 GLU A C 1
ATOM 602 O O . GLU A 1 82 ? 9.700 -0.945 6.587 1.00 42.56 82 GLU A O 1
ATOM 607 N N . GLN A 1 83 ? 10.493 0.147 8.363 1.00 42.22 83 GLN A N 1
ATOM 608 C CA . GLN A 1 83 ? 11.869 0.296 7.881 1.00 42.22 83 GLN A CA 1
ATOM 609 C C . GLN A 1 83 ? 12.822 0.129 9.061 1.00 42.22 83 GLN A C 1
ATOM 611 O O . GLN A 1 83 ? 13.197 1.093 9.726 1.00 42.22 83 GLN A O 1
ATOM 616 N N . GLY A 1 84 ? 13.222 -1.113 9.324 1.00 39.03 84 GLY A N 1
ATOM 617 C CA . GLY A 1 84 ? 14.220 -1.386 10.348 1.00 39.03 84 GLY A CA 1
ATOM 618 C C . GLY A 1 84 ? 14.421 -2.862 10.647 1.00 39.03 84 GLY A C 1
ATOM 619 O O . GLY A 1 84 ? 14.023 -3.319 11.711 1.00 39.03 84 GLY A O 1
ATOM 620 N N . GLY A 1 85 ? 15.094 -3.597 9.756 1.00 28.72 85 GLY A N 1
ATOM 621 C CA . GLY A 1 85 ? 15.736 -4.851 10.160 1.00 28.72 85 GLY A CA 1
ATOM 622 C C . GLY A 1 85 ? 15.950 -5.886 9.062 1.00 28.72 85 GLY A C 1
ATOM 623 O O . GLY A 1 85 ? 15.122 -6.770 8.898 1.00 28.72 85 GLY A O 1
ATOM 624 N N . ALA A 1 86 ? 17.091 -5.817 8.370 1.00 34.62 86 ALA A N 1
ATOM 625 C CA . ALA A 1 86 ? 18.137 -6.854 8.395 1.00 34.62 86 ALA A CA 1
ATOM 626 C C . ALA A 1 86 ? 19.117 -6.682 7.219 1.00 34.62 86 ALA A C 1
ATOM 628 O O . ALA A 1 86 ? 18.739 -6.635 6.053 1.00 34.62 86 ALA A O 1
ATOM 629 N N . GLN A 1 87 ? 20.388 -6.568 7.599 1.00 35.44 87 GLN A N 1
ATOM 630 C CA . GLN A 1 87 ? 21.604 -6.430 6.802 1.00 35.44 87 GLN A CA 1
ATOM 631 C C . GLN A 1 87 ? 21.948 -7.666 5.960 1.00 35.44 87 GLN A C 1
ATOM 633 O O . GLN A 1 87 ? 21.659 -8.790 6.361 1.00 35.44 87 GLN A O 1
ATOM 638 N N . GLY A 1 88 ? 22.773 -7.427 4.936 1.00 38.75 88 GLY A N 1
ATOM 639 C CA . GLY A 1 88 ? 23.946 -8.260 4.670 1.00 38.75 88 GLY A CA 1
ATOM 640 C C . GLY A 1 88 ? 23.896 -9.064 3.379 1.00 38.75 88 GLY A C 1
ATOM 641 O O . GLY A 1 88 ? 23.390 -10.179 3.359 1.00 38.75 88 GLY A O 1
ATOM 642 N N . SER A 1 89 ? 24.534 -8.545 2.336 1.00 42.16 89 SER A N 1
ATOM 643 C CA . SER A 1 89 ? 25.271 -9.401 1.410 1.00 42.16 89 SER A CA 1
ATOM 644 C C . SER A 1 89 ? 26.510 -8.637 0.968 1.00 42.16 89 SER A C 1
ATOM 646 O O . SER A 1 89 ? 26.444 -7.775 0.090 1.00 42.16 89 SER A O 1
ATOM 648 N N . ASP A 1 90 ? 27.610 -8.915 1.662 1.00 47.47 90 ASP A N 1
ATOM 649 C CA . ASP A 1 90 ? 28.942 -8.832 1.084 1.00 47.47 90 ASP A CA 1
ATOM 650 C C . ASP A 1 90 ? 28.928 -9.598 -0.246 1.00 47.47 90 ASP A C 1
ATOM 652 O O . ASP A 1 90 ? 28.491 -10.748 -0.281 1.00 47.47 90 ASP A O 1
ATOM 656 N N . ASP A 1 91 ? 29.388 -8.968 -1.322 1.00 47.44 91 ASP A N 1
ATOM 657 C CA . ASP A 1 91 ? 29.919 -9.697 -2.471 1.00 47.44 91 ASP A CA 1
ATOM 658 C C . ASP A 1 91 ? 31.132 -8.919 -2.990 1.00 47.44 91 ASP A C 1
ATOM 660 O O . ASP A 1 91 ? 31.025 -7.858 -3.611 1.00 47.44 91 ASP A O 1
ATOM 664 N N . GLU A 1 92 ? 32.303 -9.413 -2.588 1.00 51.38 92 GLU A N 1
ATOM 665 C CA . GLU A 1 92 ? 33.591 -9.116 -3.199 1.00 51.38 92 GLU A CA 1
ATOM 666 C C . GLU A 1 92 ? 33.669 -9.799 -4.571 1.00 51.38 92 GLU A C 1
ATOM 668 O O . GLU A 1 92 ? 33.400 -10.991 -4.696 1.00 51.38 92 GLU A O 1
ATOM 673 N N . GLY A 1 93 ? 34.139 -9.064 -5.577 1.00 42.59 93 GLY A N 1
ATOM 674 C CA . GLY A 1 93 ? 34.490 -9.582 -6.902 1.00 42.59 93 GLY A CA 1
ATOM 675 C C . GLY A 1 93 ? 34.337 -8.451 -7.917 1.00 42.59 93 GLY A C 1
ATOM 676 O O . GLY A 1 93 ? 33.232 -8.130 -8.322 1.00 42.59 93 GLY A O 1
ATOM 677 N N . GLY A 1 94 ? 35.356 -7.667 -8.264 1.00 48.78 94 GLY A N 1
ATOM 678 C CA . GLY A 1 94 ? 36.679 -8.105 -8.678 1.00 48.78 94 GLY A CA 1
ATOM 679 C C . GLY A 1 94 ? 36.595 -8.504 -10.146 1.00 48.78 94 GLY A C 1
ATOM 680 O O . GLY A 1 94 ? 36.253 -9.641 -10.424 1.00 48.78 94 GLY A O 1
ATOM 681 N N . GLU A 1 95 ? 36.878 -7.575 -11.060 1.00 54.97 95 GLU A N 1
ATOM 682 C CA . GLU A 1 95 ? 37.456 -7.905 -12.364 1.00 54.97 95 GLU A CA 1
ATOM 683 C C . GLU A 1 95 ? 38.062 -6.663 -13.025 1.00 54.97 95 GLU A C 1
ATOM 685 O O . GLU A 1 95 ? 37.651 -5.522 -12.807 1.00 54.97 95 GLU A O 1
ATOM 690 N N . GLU A 1 96 ? 39.153 -6.946 -13.718 1.00 51.28 96 GLU A N 1
ATOM 691 C CA . GLU A 1 96 ? 40.301 -6.098 -13.979 1.00 51.28 96 GLU A CA 1
ATOM 692 C C . GLU A 1 96 ? 40.128 -5.228 -15.228 1.00 51.28 96 GLU A C 1
ATOM 694 O O . GLU A 1 96 ? 39.277 -5.458 -16.085 1.00 51.28 96 GLU A O 1
ATOM 699 N N . ALA A 1 97 ? 40.962 -4.195 -15.303 1.00 50.56 97 ALA A N 1
ATOM 700 C CA . ALA A 1 97 ? 41.099 -3.323 -16.454 1.00 50.56 97 ALA A CA 1
ATOM 701 C C . ALA A 1 97 ? 42.044 -3.942 -17.483 1.00 50.56 97 ALA A C 1
ATOM 703 O O . ALA A 1 97 ? 43.183 -4.161 -17.107 1.00 50.56 97 ALA A O 1
ATOM 704 N N . GLU A 1 98 ? 41.601 -4.095 -18.735 1.00 50.03 98 GLU A N 1
ATOM 705 C CA . GLU A 1 98 ? 42.351 -3.980 -20.010 1.00 50.03 98 GLU A CA 1
ATOM 706 C C . GLU A 1 98 ? 41.267 -3.664 -21.082 1.00 50.03 98 GLU A C 1
ATOM 708 O O . GLU A 1 98 ? 40.178 -4.231 -21.016 1.00 50.03 98 GLU A O 1
ATOM 713 N N . GLU A 1 99 ? 41.354 -2.715 -22.021 1.00 48.19 99 GLU A N 1
ATOM 714 C CA . GLU A 1 99 ? 42.452 -1.996 -22.689 1.00 48.19 99 GLU A CA 1
ATOM 715 C C . GLU A 1 99 ? 42.128 -0.499 -22.899 1.00 48.19 99 GLU A C 1
ATOM 717 O O . GLU A 1 99 ? 40.929 -0.148 -23.033 1.00 48.19 99 GLU A O 1
#

pLDDT: mean 80.22, std 21.79, range [28.72, 97.62]

InterPro domains:
  IPR001680 WD40 repeat [PF00400] (4-27)
  IPR001680 WD40 repeat [PF00400] (32-71)
  IPR001680 WD40 repeat [PS50082] (1-36)
  IPR001680 WD40 repeat [PS50082] (37-80)
  IPR001680 WD40 repeat [SM00320] (30-71)
  IPR015943 WD40/YVTN repeat-like-containing domain superfamily [G3DSA:2.130.10.10] (1-88)
  IPR019775 WD40 repeat, conserved site [PS00678] (58-72)
  IPR036322 WD40-repeat-containing domain superfamily [SSF50978] (3-75)
  IPR039241 Ribosomal RNA-processing protein Rrp9-like [PTHR19865] (3-74)

Mean predicted aligned error: 10.78 Å